Protein AF-A0A951K8T9-F1 (afdb_monomer_lite)

Foldseek 3Di:
DKDKDFCPDCCNPPCLQVFDKDKDKDKDWFWWWFDLDPVQTDTFIKMKIAIGRKYKDDDPVVLQVSVVVVQCLVFNPVCVVDDGDDPVRSVRMIMIDGDRPDMDMDGDDDHTDDDPVRPPVPDDTGIGTDDDDDDADDDDPPPPPPDDDDPSRRPPDDDDPVVDDD

Secondary structure (DSSP, 8-state):
-EEEE-TTSHHHHSGGGGT-EEEEEEEEEEEEEE-SSGGG-EEEEEEEEEEEE-EE--SHHHHHHHHHHHHHHHSTTHHHHSPPPPHHHHHT-EEEE---SEEEEEEE-SS----GGGTTS----EEEE----PPPPPPPTTSPTT-PPPHHHHT---S---TT--

Sequence (166 aa):
MRVRGAPCSSAARSPASRGAPVCVTVTLLDGLVLARSVMHHSMNYRSAVIFGRARPVTDPAERDHAFEVIVEHLVPGRWADARHPSRKEAAATAVVALDLGEASVKMRTGPPNDDEIDLDDGNWAGVLPIATAVGAPITDEHTPAGVAPPAYATTYRRGHDRRGAR

Radius of gyration: 21.85 Å; chains: 1; bounding box: 46×46×57 Å

pLDDT: mean 87.69, std 14.8, range [30.19, 98.44]

Structure (mmCIF, N/CA/C/O backbone):
data_AF-A0A951K8T9-F1
#
_entry.id   AF-A0A951K8T9-F1
#
loop_
_atom_site.group_PDB
_atom_site.id
_atom_site.type_symbol
_atom_site.label_atom_id
_atom_site.label_alt_id
_atom_site.label_comp_id
_atom_site.label_asym_id
_atom_site.label_entity_id
_atom_site.label_seq_id
_atom_site.pdbx_PDB_ins_code
_atom_site.Cartn_x
_atom_site.Cartn_y
_atom_site.Cartn_z
_atom_site.occupancy
_atom_site.B_iso_or_equiv
_atom_site.auth_seq_id
_atom_site.auth_comp_id
_atom_site.auth_asym_id
_atom_site.auth_atom_id
_atom_site.pdbx_PDB_model_num
ATOM 1 N N . MET A 1 1 ? -5.007 12.267 4.628 1.00 71.81 1 MET A N 1
ATOM 2 C CA . MET A 1 1 ? -4.530 10.906 4.985 1.00 71.81 1 MET A CA 1
ATOM 3 C C . MET A 1 1 ? -4.722 10.655 6.477 1.00 71.81 1 MET A C 1
ATOM 5 O O . MET A 1 1 ? -4.545 11.585 7.254 1.00 71.81 1 MET A O 1
ATOM 9 N N . ARG A 1 2 ? -5.086 9.430 6.885 1.00 72.31 2 ARG A N 1
ATOM 10 C CA . ARG A 1 2 ? -5.202 9.035 8.303 1.00 72.31 2 ARG A CA 1
ATOM 11 C C . ARG A 1 2 ? -4.318 7.821 8.586 1.00 72.31 2 ARG A C 1
ATOM 13 O O . ARG A 1 2 ? -4.295 6.892 7.785 1.00 72.31 2 ARG A O 1
ATOM 20 N N . VAL A 1 3 ? -3.605 7.836 9.710 1.00 68.62 3 VAL A N 1
ATOM 21 C CA . VAL A 1 3 ? -2.739 6.731 10.160 1.00 68.62 3 VAL A CA 1
ATOM 22 C C . VAL A 1 3 ? -3.065 6.399 11.612 1.00 68.62 3 VAL A C 1
ATOM 24 O O . VAL A 1 3 ? -3.283 7.297 12.427 1.00 68.62 3 VAL A O 1
ATOM 27 N N . ARG A 1 4 ? -3.094 5.103 11.932 1.00 64.50 4 ARG A N 1
ATOM 28 C CA . ARG A 1 4 ? -3.341 4.574 13.276 1.00 64.50 4 ARG A CA 1
ATOM 29 C C . ARG A 1 4 ? -2.094 3.877 13.807 1.00 64.50 4 ARG A C 1
ATOM 31 O O . ARG A 1 4 ? -1.440 3.141 13.076 1.00 64.50 4 ARG A O 1
ATOM 38 N N . GLY A 1 5 ? -1.810 4.069 15.091 1.00 59.06 5 GLY A N 1
ATOM 39 C CA . GLY A 1 5 ? -0.731 3.380 15.791 1.00 59.06 5 GLY A CA 1
ATOM 40 C C . GLY A 1 5 ? -0.992 3.278 17.291 1.00 59.06 5 GLY A C 1
ATOM 41 O O . GLY A 1 5 ? -1.870 3.947 17.839 1.00 59.06 5 GLY A O 1
ATOM 42 N N . ALA A 1 6 ? -0.209 2.443 17.975 1.00 56.69 6 ALA A N 1
ATOM 43 C CA . ALA A 1 6 ? -0.236 2.399 19.433 1.00 56.69 6 ALA A CA 1
ATOM 44 C C . ALA A 1 6 ? 0.190 3.773 20.006 1.00 56.69 6 ALA A C 1
ATOM 46 O O . ALA A 1 6 ? 1.143 4.358 19.483 1.00 56.69 6 ALA A O 1
ATOM 47 N N . PRO A 1 7 ? -0.422 4.279 21.093 1.00 55.19 7 PRO A N 1
ATOM 48 C CA . PRO A 1 7 ? -0.075 5.554 21.730 1.00 55.19 7 PRO A CA 1
ATOM 49 C C . PRO A 1 7 ? 1.381 5.599 22.187 1.00 55.19 7 PRO A C 1
ATOM 51 O O . PRO A 1 7 ? 2.015 6.648 22.191 1.00 55.19 7 PRO A O 1
ATOM 54 N N . CYS A 1 8 ? 1.926 4.431 22.528 1.00 42.66 8 CYS A N 1
ATOM 55 C CA . CYS A 1 8 ? 3.317 4.242 22.913 1.00 42.66 8 CYS A CA 1
ATOM 56 C C . CYS A 1 8 ? 4.256 3.933 21.734 1.00 42.66 8 CYS A C 1
ATOM 58 O O . CYS A 1 8 ? 5.419 3.603 21.960 1.00 42.66 8 CYS A O 1
ATOM 60 N N . SER A 1 9 ? 3.798 4.012 20.483 1.00 59.22 9 SER A N 1
ATOM 61 C CA . SER A 1 9 ? 4.701 3.890 19.336 1.00 59.22 9 SER A CA 1
ATOM 62 C C . SER A 1 9 ? 5.598 5.126 19.229 1.00 59.22 9 SER A C 1
ATOM 64 O O . SER A 1 9 ? 5.201 6.237 19.594 1.00 59.22 9 SER A O 1
ATOM 66 N N . SER A 1 10 ? 6.819 4.947 18.720 1.00 59.81 10 SER A N 1
ATOM 67 C CA . SER A 1 10 ? 7.732 6.061 18.432 1.00 59.81 10 SER A CA 1
ATOM 68 C C . SER A 1 10 ? 7.064 7.099 17.526 1.00 59.81 10 SER A C 1
ATOM 70 O O . SER A 1 10 ? 7.146 8.288 17.811 1.00 59.81 10 SER A O 1
ATOM 72 N N . ALA A 1 11 ? 6.306 6.652 16.521 1.00 60.06 11 ALA A N 1
ATOM 73 C CA . ALA A 1 11 ? 5.510 7.505 15.645 1.00 60.06 11 ALA A CA 1
ATOM 74 C C . ALA A 1 11 ? 4.433 8.305 16.406 1.00 60.06 11 ALA A C 1
ATOM 76 O O . ALA A 1 11 ? 4.348 9.519 16.233 1.00 60.06 11 ALA A O 1
ATOM 77 N N . ALA A 1 12 ? 3.662 7.676 17.303 1.00 58.69 12 ALA A N 1
ATOM 78 C CA . ALA A 1 12 ? 2.611 8.358 18.070 1.00 58.69 12 ALA A CA 1
ATOM 79 C C . ALA A 1 12 ? 3.143 9.304 19.159 1.00 58.69 12 ALA A C 1
ATOM 81 O O . ALA A 1 12 ? 2.467 10.270 19.507 1.00 58.69 12 ALA A O 1
ATOM 82 N N . ARG A 1 13 ? 4.351 9.070 19.689 1.00 61.47 13 ARG A N 1
ATOM 83 C CA . ARG A 1 13 ? 5.004 9.975 20.656 1.00 61.47 13 ARG A CA 1
ATOM 84 C C . ARG A 1 13 ? 5.914 11.018 20.016 1.00 61.47 13 ARG A C 1
ATOM 86 O O . ARG A 1 13 ? 6.362 11.930 20.721 1.00 61.47 13 ARG A O 1
ATOM 93 N N . SER A 1 14 ? 6.210 10.874 18.728 1.00 64.19 14 SER A N 1
ATOM 94 C CA . SER A 1 14 ? 7.097 11.784 18.013 1.00 64.19 14 SER A CA 1
ATOM 95 C C . SER A 1 14 ? 6.522 13.206 17.974 1.00 64.19 14 SER A C 1
ATOM 97 O O . SER A 1 14 ? 5.308 13.388 18.068 1.00 64.19 14 SER A O 1
ATOM 99 N N . PRO A 1 15 ? 7.362 14.240 17.803 1.00 61.88 15 PRO A N 1
ATOM 100 C CA . PRO A 1 15 ? 6.891 15.607 17.580 1.00 61.88 15 PRO A CA 1
ATOM 101 C C . PRO A 1 15 ? 5.877 15.720 16.430 1.00 61.88 15 P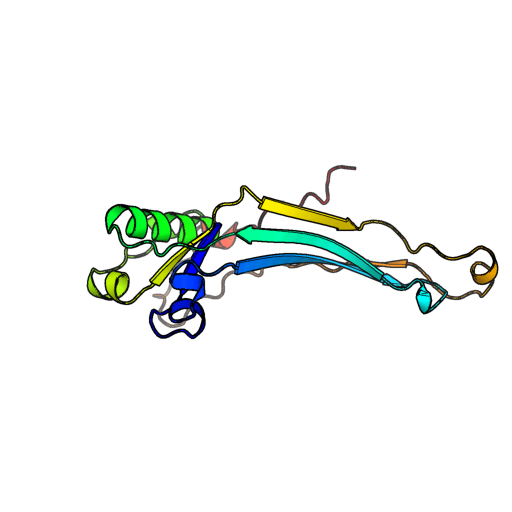RO A C 1
ATOM 103 O O . PRO A 1 15 ? 5.042 16.622 16.442 1.0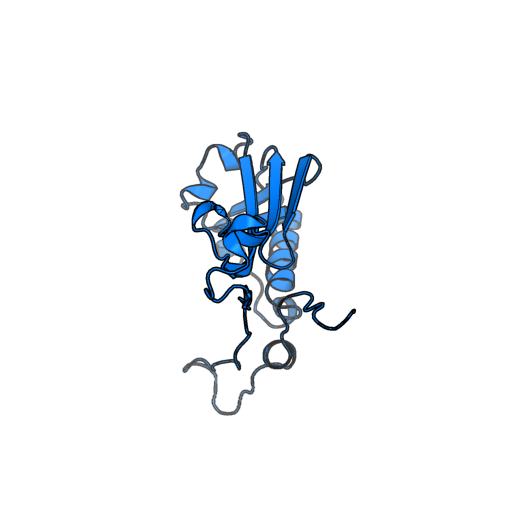0 61.88 15 PRO A O 1
ATOM 106 N N . ALA A 1 16 ? 5.900 14.781 15.474 1.00 63.16 16 ALA A N 1
ATOM 107 C CA . ALA A 1 16 ? 4.943 14.700 14.376 1.00 63.16 16 ALA A CA 1
ATOM 108 C C . ALA A 1 16 ? 3.486 14.627 14.856 1.00 63.16 16 ALA A C 1
ATOM 110 O O . ALA A 1 16 ? 2.627 15.284 14.282 1.00 63.16 16 ALA A O 1
ATOM 111 N N . SER A 1 17 ? 3.194 13.896 15.939 1.00 63.34 17 SER A N 1
ATOM 112 C CA . SER A 1 17 ? 1.836 13.826 16.504 1.00 63.34 17 SER A CA 1
ATOM 113 C C . SER A 1 17 ? 1.434 15.083 17.285 1.00 63.34 17 SER A C 1
ATOM 115 O O . SER A 1 17 ? 0.284 15.205 17.702 1.00 63.34 17 SER A O 1
ATOM 117 N N . ARG A 1 18 ? 2.368 16.025 17.473 1.00 72.06 18 ARG A N 1
ATOM 118 C CA . ARG A 1 18 ? 2.184 17.328 18.130 1.00 72.06 18 ARG A CA 1
ATOM 119 C C . ARG A 1 18 ? 2.318 18.500 17.147 1.00 72.06 18 ARG A C 1
ATOM 121 O O . ARG A 1 18 ? 2.660 19.604 17.556 1.00 72.06 18 ARG A O 1
ATOM 128 N N . GLY A 1 19 ? 2.060 18.271 15.857 1.00 75.31 19 GLY A N 1
ATOM 129 C CA . GLY A 1 19 ? 2.049 19.330 14.843 1.00 75.31 19 GLY A CA 1
ATOM 130 C C . GLY A 1 19 ? 3.418 19.694 14.266 1.00 75.31 19 GLY A C 1
ATOM 131 O O . GLY A 1 19 ? 3.530 20.712 13.578 1.00 75.31 19 GLY A O 1
ATOM 132 N N . ALA A 1 20 ? 4.464 18.895 14.507 1.00 80.94 20 ALA A N 1
ATOM 133 C CA . ALA A 1 20 ? 5.720 19.080 13.786 1.00 80.94 20 ALA A CA 1
ATOM 134 C C . ALA A 1 20 ? 5.533 18.798 12.281 1.00 80.94 20 ALA A C 1
ATOM 136 O O . ALA A 1 20 ? 4.679 17.983 11.913 1.00 80.94 20 ALA A O 1
ATOM 137 N N . PRO A 1 21 ? 6.320 19.454 11.406 1.00 88.06 21 PRO A N 1
ATOM 138 C CA . PRO A 1 21 ? 6.340 19.132 9.987 1.00 88.06 21 PRO A CA 1
ATOM 139 C C . PRO A 1 21 ? 6.654 17.650 9.761 1.00 88.06 21 PRO A C 1
ATOM 141 O O . PRO A 1 21 ? 7.568 17.096 10.373 1.00 88.06 21 PRO A O 1
ATOM 144 N N . VAL A 1 22 ? 5.889 17.021 8.877 1.00 90.50 22 VAL A N 1
ATOM 145 C CA . VAL A 1 22 ? 6.062 15.639 8.442 1.00 90.50 22 VAL A CA 1
ATOM 146 C C . VAL A 1 22 ? 6.177 15.576 6.931 1.00 90.50 22 VAL A C 1
ATOM 148 O O . VAL A 1 22 ? 5.613 16.395 6.208 1.00 90.50 22 VAL A O 1
ATOM 151 N N . CYS A 1 23 ? 6.884 14.550 6.476 1.00 91.25 23 CYS A N 1
ATOM 152 C CA . CYS A 1 23 ? 6.919 14.122 5.092 1.00 91.25 23 CYS A CA 1
ATOM 153 C C . CYS A 1 23 ? 6.429 12.674 5.056 1.00 91.25 23 CYS A C 1
ATOM 155 O O . CYS A 1 23 ? 6.977 11.815 5.752 1.00 91.25 23 CYS A O 1
ATOM 157 N N . VAL A 1 24 ? 5.370 12.415 4.294 1.00 92.31 24 VAL A N 1
ATOM 158 C CA . VAL A 1 24 ? 4.836 11.073 4.082 1.00 92.31 24 VAL A CA 1
ATOM 159 C C . VAL A 1 24 ? 5.061 10.682 2.635 1.00 92.31 24 VAL A C 1
ATOM 161 O O . VAL A 1 24 ? 4.488 11.277 1.727 1.00 92.31 24 VAL A O 1
ATOM 164 N N . THR A 1 25 ? 5.868 9.645 2.440 1.00 94.50 25 THR A N 1
ATOM 165 C CA . THR A 1 25 ? 6.172 9.102 1.117 1.00 94.50 25 THR A CA 1
ATOM 166 C C . THR A 1 25 ? 5.464 7.772 0.926 1.00 94.50 25 THR A C 1
ATOM 168 O O . THR A 1 25 ? 5.621 6.850 1.728 1.00 94.50 25 THR A O 1
ATOM 171 N N . VAL A 1 26 ? 4.710 7.659 -0.163 1.00 94.44 26 VAL A N 1
ATOM 172 C CA . VAL A 1 26 ? 4.088 6.413 -0.616 1.00 94.44 26 VAL A CA 1
ATOM 173 C C . VAL A 1 26 ? 4.682 6.062 -1.970 1.00 94.44 26 VAL A C 1
ATOM 175 O O . VAL A 1 26 ? 4.621 6.875 -2.886 1.00 94.44 26 VAL A O 1
ATOM 178 N N . THR A 1 27 ? 5.233 4.856 -2.112 1.00 94.50 27 THR A N 1
ATOM 179 C CA . THR A 1 27 ? 5.825 4.380 -3.370 1.00 94.50 27 THR A CA 1
ATOM 180 C C . THR A 1 27 ? 5.295 2.996 -3.720 1.00 94.50 27 THR A C 1
ATOM 182 O O . THR A 1 27 ? 5.299 2.091 -2.888 1.00 94.50 27 THR A O 1
ATOM 185 N N . LEU A 1 28 ? 4.859 2.835 -4.967 1.00 94.50 28 LEU A N 1
ATOM 186 C CA . LEU A 1 28 ? 4.508 1.563 -5.588 1.00 94.50 28 LEU A CA 1
ATOM 187 C C . LEU A 1 28 ? 5.563 1.241 -6.646 1.00 94.50 28 LEU A C 1
ATOM 189 O O . LEU A 1 28 ? 5.761 2.028 -7.571 1.00 94.50 28 LEU A O 1
ATOM 193 N N . LEU A 1 29 ? 6.243 0.106 -6.489 1.00 95.62 29 LEU A N 1
ATOM 194 C CA . LEU A 1 29 ? 7.217 -0.403 -7.450 1.00 95.62 29 LEU A CA 1
ATOM 195 C C . LEU A 1 29 ? 6.507 -1.310 -8.459 1.00 95.62 29 LEU A C 1
ATOM 197 O O . LEU A 1 29 ? 5.876 -2.290 -8.067 1.00 95.62 29 LEU A O 1
ATOM 201 N N . ASP A 1 30 ? 6.632 -0.980 -9.741 1.00 95.69 30 ASP A N 1
ATOM 202 C CA . ASP A 1 30 ? 5.930 -1.647 -10.843 1.00 95.69 30 ASP A CA 1
ATOM 203 C C . ASP A 1 30 ? 6.875 -2.475 -11.736 1.00 95.69 30 ASP A C 1
ATOM 205 O O . ASP A 1 30 ? 6.424 -3.332 -12.497 1.00 95.69 30 ASP A O 1
ATOM 209 N N . GLY A 1 31 ? 8.192 -2.263 -11.648 1.00 97.25 31 GLY A N 1
ATOM 210 C CA . GLY A 1 31 ? 9.180 -3.111 -12.315 1.00 97.25 31 GLY A CA 1
ATOM 211 C C . GLY A 1 31 ? 10.605 -2.578 -12.249 1.00 97.25 31 GLY A C 1
ATOM 212 O O . GLY A 1 31 ? 10.824 -1.399 -11.978 1.00 97.25 31 GLY A O 1
ATOM 213 N N . LEU A 1 32 ? 11.574 -3.445 -12.524 1.00 98.00 32 LEU A N 1
ATOM 214 C CA . LEU A 1 32 ? 12.977 -3.073 -12.709 1.00 98.00 32 LEU A CA 1
ATOM 215 C C . LEU A 1 32 ? 13.242 -2.866 -14.194 1.00 98.00 32 LEU A C 1
ATOM 217 O O . LEU A 1 32 ? 12.802 -3.666 -15.014 1.00 98.00 32 LEU A O 1
ATOM 221 N N . VAL A 1 33 ? 13.945 -1.796 -14.541 1.00 98.25 33 VAL A N 1
ATOM 222 C CA . VAL A 1 33 ? 14.332 -1.497 -15.919 1.00 98.25 33 VAL A CA 1
ATOM 223 C C . VAL A 1 33 ? 15.803 -1.824 -16.085 1.00 98.25 33 VAL A C 1
ATOM 225 O O . VAL A 1 33 ? 16.671 -1.204 -15.472 1.00 98.25 33 VAL A O 1
ATOM 228 N N . LEU A 1 34 ? 16.054 -2.845 -16.893 1.00 97.94 34 LEU A N 1
ATOM 229 C CA . LEU A 1 34 ? 17.357 -3.433 -17.126 1.00 97.94 34 LEU A CA 1
ATOM 230 C C . LEU A 1 34 ? 17.854 -2.952 -18.493 1.00 97.94 34 LEU A C 1
ATOM 232 O O . LEU A 1 34 ? 17.392 -3.443 -19.514 1.00 97.94 34 LEU A O 1
ATOM 236 N N . ALA A 1 35 ? 18.699 -1.924 -18.492 1.00 96.62 35 ALA A N 1
ATOM 237 C CA . ALA A 1 35 ? 19.343 -1.348 -19.665 1.00 96.62 35 ALA A CA 1
ATOM 238 C C . ALA A 1 35 ? 20.602 -2.134 -20.060 1.00 96.62 35 ALA A C 1
ATOM 240 O O . ALA A 1 35 ? 21.021 -3.030 -19.325 1.00 96.62 35 ALA A O 1
ATOM 241 N N . ARG A 1 36 ? 21.199 -1.793 -21.203 1.00 96.12 36 ARG A N 1
ATOM 242 C CA . ARG A 1 36 ? 22.465 -2.374 -21.676 1.00 96.12 36 ARG A CA 1
ATOM 243 C C . ARG A 1 36 ? 23.661 -1.769 -20.954 1.00 96.12 36 ARG A C 1
ATOM 245 O O . ARG A 1 36 ? 24.576 -2.496 -20.579 1.00 96.12 36 ARG A O 1
ATOM 252 N N . SER A 1 37 ? 23.608 -0.467 -20.679 1.00 94.44 37 SER A N 1
ATOM 253 C CA . SER A 1 37 ? 24.580 0.217 -19.828 1.00 94.44 37 SER A CA 1
ATOM 254 C C . SER A 1 37 ? 24.127 0.250 -18.372 1.00 94.44 37 SER A C 1
ATOM 256 O O . SER A 1 37 ? 22.977 0.562 -18.045 1.00 94.44 37 SER A O 1
ATOM 258 N N . VAL A 1 38 ? 25.074 0.001 -17.466 1.00 92.62 38 VAL A N 1
ATOM 259 C CA . VAL A 1 38 ? 24.833 -0.032 -16.016 1.00 92.62 38 VAL A 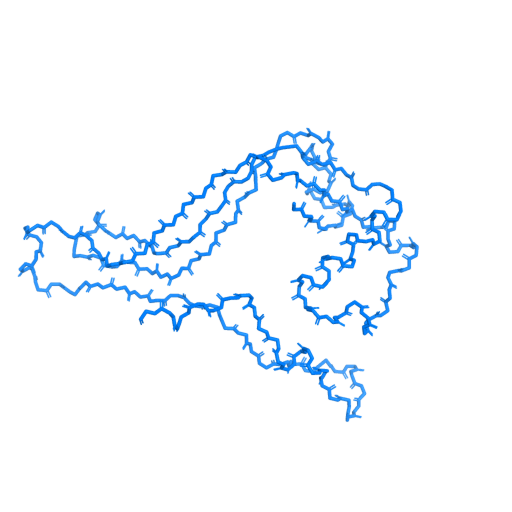CA 1
ATOM 260 C C . VAL A 1 38 ? 24.297 1.305 -15.490 1.00 92.62 38 VAL A C 1
ATOM 262 O O . VAL A 1 38 ? 23.559 1.339 -14.505 1.00 92.62 38 VAL A O 1
ATOM 265 N N . MET A 1 39 ? 24.636 2.406 -16.168 1.00 92.69 39 MET A N 1
ATOM 266 C CA . MET A 1 39 ? 24.210 3.763 -15.811 1.00 92.69 39 MET A CA 1
ATOM 267 C C . MET A 1 39 ? 22.758 4.067 -16.198 1.00 92.69 39 MET A C 1
ATOM 269 O O . MET A 1 39 ? 22.172 5.004 -15.656 1.00 92.69 39 MET A O 1
ATOM 273 N N . HIS A 1 40 ? 22.163 3.257 -17.080 1.00 93.44 40 HIS A N 1
ATOM 274 C CA . HIS A 1 40 ? 20.790 3.424 -17.570 1.00 93.44 40 HIS A CA 1
ATOM 275 C C . HIS A 1 40 ? 19.786 2.484 -16.885 1.00 93.44 40 HIS A C 1
ATOM 277 O O . HIS A 1 40 ? 18.580 2.540 -17.159 1.00 93.44 40 HIS A O 1
ATOM 283 N N . HIS A 1 41 ? 20.243 1.644 -15.946 1.00 96.12 41 HIS A N 1
ATOM 284 C CA . HIS A 1 41 ? 19.349 0.872 -15.085 1.00 96.12 41 HIS A CA 1
ATOM 285 C C . HIS A 1 41 ? 18.429 1.784 -14.272 1.00 96.12 41 HIS A C 1
ATOM 287 O O . HIS A 1 41 ? 18.819 2.830 -13.752 1.00 96.12 41 HIS A O 1
ATOM 293 N N . SER A 1 42 ? 17.169 1.377 -14.135 1.00 96.94 42 SER A N 1
ATOM 294 C CA . SER A 1 42 ? 16.175 2.165 -13.413 1.00 96.94 42 SER A CA 1
ATOM 295 C C . SER A 1 42 ? 15.026 1.297 -12.900 1.00 96.94 42 SER A C 1
ATOM 297 O O . SER A 1 42 ? 15.123 0.076 -12.804 1.00 96.94 42 SER A O 1
ATOM 299 N N . MET A 1 43 ? 13.910 1.932 -12.559 1.00 97.62 43 MET A N 1
ATOM 300 C CA . MET A 1 43 ? 12.688 1.273 -12.121 1.00 97.62 43 MET A CA 1
ATOM 301 C C . MET A 1 43 ? 11.455 1.966 -12.694 1.00 97.62 43 MET A C 1
ATOM 303 O O . MET A 1 43 ? 11.440 3.177 -12.918 1.00 97.62 43 MET A O 1
ATOM 307 N N . ASN A 1 44 ? 10.407 1.191 -12.936 1.00 97.75 44 ASN A N 1
ATOM 308 C CA . ASN A 1 44 ? 9.064 1.703 -13.158 1.00 97.75 44 ASN A CA 1
ATOM 309 C C . ASN A 1 44 ? 8.357 1.773 -11.805 1.00 97.75 44 ASN A C 1
ATOM 311 O O . ASN A 1 44 ? 8.371 0.802 -11.048 1.00 97.75 44 ASN A O 1
ATOM 315 N N . TYR A 1 45 ? 7.798 2.932 -11.470 1.00 97.00 45 TYR A N 1
ATOM 316 C CA . TYR A 1 45 ? 7.222 3.190 -10.153 1.00 97.00 45 TYR A CA 1
ATOM 317 C C . TYR A 1 45 ? 6.248 4.367 -10.176 1.00 97.00 45 TYR A C 1
ATOM 319 O O . TYR A 1 45 ? 6.281 5.214 -11.073 1.00 97.00 45 TYR A O 1
ATOM 327 N N . ARG A 1 46 ? 5.424 4.453 -9.132 1.00 96.19 46 ARG A N 1
ATOM 328 C CA . ARG A 1 46 ? 4.541 5.584 -8.829 1.00 96.19 46 ARG A CA 1
ATOM 329 C C . ARG A 1 46 ? 4.795 6.015 -7.395 1.00 96.19 46 ARG A C 1
ATOM 331 O O . ARG A 1 46 ? 4.728 5.188 -6.491 1.00 96.19 46 ARG A O 1
ATOM 338 N N . SER A 1 47 ? 5.104 7.286 -7.179 1.00 96.00 47 SER A N 1
ATOM 339 C CA . SER A 1 47 ? 5.401 7.822 -5.854 1.00 96.00 47 SER A CA 1
ATOM 340 C C . SER A 1 47 ? 4.659 9.126 -5.603 1.00 96.00 47 SER A C 1
ATOM 342 O O . SER A 1 47 ? 4.521 9.948 -6.509 1.00 96.00 47 SER A O 1
ATOM 344 N N . ALA A 1 48 ? 4.191 9.300 -4.372 1.00 96.06 48 ALA A N 1
ATOM 345 C CA . ALA A 1 48 ? 3.637 10.538 -3.855 1.00 96.06 48 ALA A CA 1
ATOM 346 C C . ALA A 1 48 ? 4.383 10.915 -2.574 1.00 96.06 48 ALA A C 1
ATOM 348 O O . ALA A 1 48 ? 4.518 10.093 -1.667 1.00 96.06 48 ALA A O 1
ATOM 349 N N . VAL A 1 49 ? 4.847 12.155 -2.510 1.00 96.12 49 VAL A N 1
ATOM 350 C CA . VAL A 1 49 ? 5.480 12.760 -1.340 1.00 96.12 49 VAL A CA 1
ATOM 351 C C . VAL A 1 49 ? 4.557 13.864 -0.852 1.00 96.12 49 VAL A C 1
ATOM 353 O O . VAL A 1 49 ? 4.278 14.801 -1.594 1.00 96.12 49 VAL A O 1
ATOM 356 N N . ILE A 1 50 ? 4.052 13.728 0.369 1.00 94.38 50 ILE A N 1
ATOM 357 C CA . ILE A 1 50 ? 3.081 14.638 0.979 1.00 94.38 50 ILE A CA 1
ATOM 358 C C . ILE A 1 50 ? 3.767 15.357 2.132 1.00 94.38 50 ILE A C 1
ATOM 360 O O . ILE A 1 50 ? 4.295 14.708 3.040 1.00 94.38 50 ILE A O 1
ATOM 364 N N . PHE A 1 51 ? 3.722 16.683 2.117 1.00 92.69 51 PHE A N 1
ATOM 365 C CA . PHE A 1 51 ? 4.233 17.521 3.190 1.00 92.69 51 PHE A CA 1
ATOM 366 C C . PHE A 1 51 ? 3.076 18.106 3.989 1.00 92.69 51 PHE A C 1
ATOM 368 O O . PHE A 1 51 ? 1.986 18.348 3.477 1.00 92.69 51 PHE A O 1
ATOM 375 N N . GLY A 1 52 ? 3.300 18.318 5.279 1.00 91.00 52 GLY A N 1
ATOM 376 C CA . GLY A 1 52 ? 2.336 19.034 6.098 1.00 91.00 52 GLY A CA 1
ATOM 377 C C . GLY A 1 52 ? 2.605 18.869 7.577 1.00 91.00 52 GLY A C 1
ATOM 378 O O . GLY A 1 52 ? 3.674 18.433 7.996 1.00 91.00 52 GLY A O 1
ATOM 379 N N . ARG A 1 53 ? 1.617 19.219 8.393 1.00 89.81 53 ARG A N 1
ATOM 380 C CA . ARG A 1 53 ? 1.661 19.037 9.844 1.00 89.81 53 ARG A CA 1
ATOM 381 C C . ARG A 1 53 ? 0.578 18.055 10.239 1.00 89.81 53 ARG A C 1
ATOM 383 O O . ARG A 1 53 ? -0.604 18.325 10.041 1.00 89.81 53 ARG A O 1
ATOM 390 N N . ALA A 1 54 ? 0.982 16.913 10.784 1.00 89.12 54 ALA A N 1
ATOM 391 C CA . ALA A 1 54 ? 0.020 15.949 11.285 1.00 89.12 54 ALA A CA 1
ATOM 392 C C . ALA A 1 54 ? -0.621 16.484 12.572 1.00 89.12 54 ALA A C 1
ATOM 394 O O . ALA A 1 54 ? 0.059 17.016 13.452 1.00 89.12 54 ALA A O 1
ATOM 395 N N . ARG A 1 55 ? -1.939 16.333 12.686 1.00 89.31 55 ARG A N 1
ATOM 396 C CA . ARG A 1 55 ? -2.686 16.649 13.905 1.00 89.31 55 ARG A CA 1
ATOM 397 C C . ARG A 1 55 ? -3.186 15.368 14.568 1.00 89.31 55 ARG A C 1
ATOM 399 O O . ARG A 1 55 ? -3.585 14.440 13.857 1.00 89.31 55 ARG A O 1
ATOM 406 N N . PRO A 1 56 ? -3.203 15.296 15.905 1.00 90.56 56 PRO A N 1
ATOM 407 C CA . PRO A 1 56 ? -3.862 14.202 16.597 1.00 90.56 56 PRO A CA 1
ATOM 408 C C . PRO A 1 56 ? -5.383 14.317 16.421 1.00 90.56 56 PRO A C 1
ATOM 410 O O . PRO A 1 56 ? -5.939 15.415 16.406 1.00 90.56 56 PRO A O 1
ATOM 413 N N . VAL A 1 57 ? -6.056 13.176 16.290 1.00 91.12 57 VAL A N 1
ATOM 414 C CA . VAL A 1 57 ? -7.521 13.080 16.313 1.00 91.12 57 VAL A CA 1
ATOM 415 C C . VAL A 1 57 ? -7.939 12.747 17.742 1.00 91.12 57 VAL A C 1
ATOM 417 O O . VAL A 1 57 ? -7.759 11.618 18.203 1.00 91.12 57 VAL A O 1
ATOM 420 N N . THR A 1 58 ? -8.428 13.754 18.465 1.00 90.31 58 THR A N 1
ATOM 421 C CA . THR A 1 58 ? -8.789 13.651 19.889 1.00 90.31 58 THR A CA 1
ATOM 422 C C . THR A 1 58 ? -10.292 13.620 20.130 1.00 90.31 58 THR A C 1
ATOM 424 O O . THR A 1 58 ? -10.719 13.059 21.139 1.00 90.31 58 THR A O 1
ATOM 427 N N . ASP A 1 59 ? -11.084 14.189 19.219 1.00 93.38 59 ASP A N 1
ATOM 428 C CA . ASP A 1 59 ? -12.539 14.123 19.290 1.00 93.38 59 ASP A CA 1
ATOM 429 C C . ASP A 1 59 ? -13.011 12.659 19.175 1.00 93.38 59 ASP A C 1
ATOM 431 O O . ASP A 1 59 ? -12.592 11.956 18.247 1.00 93.38 59 ASP A O 1
ATOM 435 N N . PRO A 1 60 ? -13.848 12.160 20.106 1.00 92.44 60 PRO A N 1
ATOM 436 C CA . PRO A 1 60 ? -14.297 10.773 20.081 1.00 92.44 60 PRO A CA 1
ATOM 437 C C . PRO A 1 60 ? -15.041 10.385 18.800 1.00 92.44 60 PRO A C 1
ATOM 439 O O . PRO A 1 60 ? -14.783 9.304 18.276 1.00 92.44 60 PRO A O 1
ATOM 442 N N . ALA A 1 61 ? -15.913 11.254 18.278 1.00 93.81 61 ALA A N 1
ATOM 443 C CA . ALA A 1 61 ? -16.698 10.953 17.083 1.00 93.81 61 ALA A CA 1
ATOM 444 C C . ALA A 1 61 ? -15.817 10.953 15.825 1.00 93.81 61 ALA A C 1
ATOM 446 O O . ALA A 1 61 ? -15.911 10.044 14.998 1.00 93.81 61 ALA A O 1
ATOM 447 N N . GLU A 1 62 ? -14.895 11.915 15.706 1.00 94.88 62 GLU A N 1
ATOM 448 C CA . GLU A 1 62 ? -13.904 11.930 14.627 1.00 94.88 62 GLU A CA 1
ATOM 449 C C . GLU A 1 62 ? -13.003 10.688 14.682 1.00 94.88 62 GLU A C 1
ATOM 451 O O . GLU A 1 62 ? -12.676 10.111 13.642 1.00 94.88 62 GLU A O 1
ATOM 456 N N . ARG A 1 63 ? -12.607 10.252 15.883 1.00 93.50 63 ARG A N 1
ATOM 457 C CA . ARG A 1 63 ? -11.765 9.066 16.067 1.00 93.50 63 ARG A CA 1
ATOM 458 C C . ARG A 1 63 ? -12.486 7.784 15.664 1.00 93.50 63 ARG A C 1
ATOM 460 O O . ARG A 1 63 ? -11.885 6.964 14.972 1.00 93.50 63 ARG A O 1
ATOM 467 N N . ASP A 1 64 ? -13.742 7.618 16.060 1.00 93.75 64 ASP A N 1
ATOM 468 C CA . ASP A 1 64 ? -14.528 6.435 15.701 1.00 93.75 64 ASP A CA 1
ATOM 469 C C . ASP A 1 64 ? -14.745 6.368 14.184 1.00 93.75 64 ASP A C 1
ATOM 471 O O . ASP A 1 64 ? -14.469 5.341 13.562 1.00 93.75 64 ASP A O 1
ATOM 475 N N . HIS A 1 65 ? -15.082 7.498 13.558 1.00 95.44 65 HIS A N 1
ATOM 476 C CA . HIS A 1 65 ? -15.153 7.597 12.100 1.00 95.44 65 HIS A CA 1
ATOM 477 C C . HIS A 1 65 ? -13.790 7.349 11.424 1.00 95.44 65 HIS A C 1
ATOM 479 O O . HIS A 1 65 ? -13.697 6.744 10.355 1.00 95.44 65 HIS A O 1
ATOM 485 N N . ALA A 1 66 ? -12.687 7.788 12.032 1.00 95.00 66 ALA A N 1
ATOM 486 C CA . ALA A 1 66 ? -11.357 7.488 11.520 1.00 95.00 66 ALA A CA 1
ATOM 487 C C . ALA A 1 66 ? -11.037 5.987 11.585 1.00 95.00 66 ALA A C 1
ATOM 489 O O . ALA A 1 66 ? -10.393 5.480 10.666 1.00 95.00 66 ALA A O 1
ATOM 490 N N . PHE A 1 67 ? -11.470 5.272 12.627 1.00 95.75 67 PHE A N 1
ATOM 491 C CA . PHE A 1 67 ? -11.314 3.819 12.694 1.00 95.75 67 PHE A CA 1
ATOM 492 C C . PHE A 1 67 ? -12.090 3.117 11.589 1.00 95.75 67 PHE A C 1
ATOM 494 O O . PHE A 1 67 ? -11.492 2.292 10.898 1.00 95.75 67 PHE A O 1
ATOM 501 N N . GLU A 1 68 ? -13.349 3.497 11.384 1.00 95.88 68 GLU A N 1
ATOM 502 C CA . GLU A 1 68 ? -14.180 3.005 10.286 1.00 95.88 68 GLU A CA 1
ATOM 503 C C . GLU A 1 68 ? -13.479 3.201 8.940 1.00 95.88 68 GLU A C 1
ATOM 505 O O . GLU A 1 68 ? -13.185 2.227 8.253 1.00 95.88 68 GLU A O 1
ATOM 510 N N . VAL A 1 69 ? -13.091 4.437 8.607 1.00 95.88 69 VAL A N 1
ATOM 511 C CA . VAL A 1 69 ? -12.431 4.745 7.328 1.00 95.88 69 VAL A CA 1
ATOM 512 C C . VAL A 1 69 ? -11.138 3.956 7.144 1.00 95.88 69 VAL A C 1
ATOM 514 O O . VAL A 1 69 ? -10.854 3.500 6.041 1.00 95.88 69 VAL A O 1
ATOM 517 N N . ILE A 1 70 ? -10.333 3.780 8.196 1.00 94.38 70 ILE A N 1
ATOM 518 C CA . ILE A 1 70 ? -9.092 3.002 8.093 1.00 94.38 70 ILE A CA 1
ATOM 519 C C . ILE A 1 70 ? -9.399 1.516 7.866 1.00 94.38 70 ILE A C 1
ATOM 521 O O . ILE A 1 70 ? -8.711 0.884 7.070 1.00 94.38 70 ILE A O 1
ATOM 525 N N . VAL A 1 71 ? -10.385 0.941 8.560 1.00 94.56 71 VAL A N 1
ATOM 526 C CA . VAL A 1 71 ? -10.760 -0.473 8.391 1.00 94.56 71 VAL A CA 1
ATOM 527 C C . VAL A 1 71 ? -11.352 -0.712 7.004 1.00 94.56 71 VAL A C 1
ATOM 529 O O . VAL A 1 71 ? -10.884 -1.606 6.304 1.00 94.56 71 VAL A O 1
ATOM 532 N N . GLU A 1 72 ? -12.284 0.132 6.571 1.00 94.06 72 GLU A N 1
ATOM 533 C CA . GLU A 1 72 ? -12.914 0.053 5.250 1.00 94.06 72 GLU A CA 1
ATOM 534 C C . GLU A 1 72 ? -11.919 0.300 4.109 1.00 94.06 72 GLU A C 1
ATOM 536 O O . GLU A 1 72 ? -12.018 -0.312 3.048 1.00 94.06 72 GLU A O 1
ATOM 541 N N . HIS A 1 73 ? -10.901 1.139 4.325 1.00 92.38 73 HIS A N 1
ATOM 542 C CA . HIS A 1 73 ? -9.820 1.312 3.355 1.00 92.38 73 HIS A CA 1
ATOM 543 C C . HIS A 1 73 ? -8.918 0.073 3.240 1.00 92.38 73 HIS A C 1
ATOM 545 O O . HIS A 1 73 ? -8.376 -0.189 2.167 1.00 92.38 73 HIS A O 1
ATOM 551 N N . LEU A 1 74 ? -8.729 -0.676 4.333 1.00 91.38 74 LEU A N 1
ATOM 552 C CA . LEU A 1 74 ? -7.933 -1.905 4.328 1.00 91.38 74 LEU A CA 1
ATOM 553 C C . LEU A 1 74 ? -8.689 -3.057 3.670 1.00 91.38 74 LEU A C 1
ATOM 555 O O . LEU A 1 74 ? -8.138 -3.726 2.800 1.00 91.38 74 LEU A O 1
ATOM 559 N N . VAL A 1 75 ? -9.924 -3.302 4.106 1.00 93.50 75 VAL A N 1
ATOM 560 C CA . VAL A 1 75 ? -10.794 -4.360 3.589 1.00 93.50 75 VAL A CA 1
ATOM 561 C C . VAL A 1 75 ? -12.238 -3.846 3.632 1.00 93.50 75 VAL A C 1
ATOM 563 O O . VAL A 1 75 ? -12.828 -3.817 4.714 1.00 93.50 75 VAL A O 1
ATOM 566 N N . PRO A 1 76 ? -12.814 -3.449 2.482 1.00 93.44 76 PRO A N 1
ATOM 567 C CA . PRO A 1 76 ? -14.193 -2.975 2.423 1.00 93.44 76 PRO A CA 1
ATOM 568 C C . PRO A 1 76 ? -15.184 -4.010 2.968 1.00 93.44 76 PRO A C 1
ATOM 570 O O . PRO A 1 76 ? -15.081 -5.193 2.648 1.00 93.44 76 PRO A O 1
ATOM 573 N N . GLY A 1 77 ? -16.140 -3.568 3.781 1.00 94.44 77 GLY A N 1
ATOM 574 C CA . GLY A 1 77 ? -17.144 -4.395 4.453 1.00 94.44 77 GLY A CA 1
ATOM 575 C C . GLY A 1 77 ? -16.703 -4.967 5.803 1.00 94.44 77 GLY A C 1
ATOM 576 O O . GLY A 1 77 ? -17.541 -5.480 6.548 1.00 94.44 77 GLY A O 1
ATOM 577 N N . ARG A 1 78 ? -15.414 -4.877 6.164 1.00 95.19 78 ARG A N 1
ATOM 578 C CA . ARG A 1 78 ? -14.908 -5.468 7.411 1.00 95.19 78 ARG A CA 1
ATOM 579 C C . ARG A 1 78 ? -15.380 -4.726 8.658 1.00 95.19 78 ARG A C 1
ATOM 581 O O . ARG A 1 78 ? -15.463 -5.352 9.713 1.00 95.19 78 ARG A O 1
ATOM 588 N N . TRP A 1 79 ? -15.667 -3.427 8.570 1.00 96.00 79 TRP A N 1
ATOM 589 C CA . TRP A 1 79 ? -16.123 -2.653 9.725 1.00 96.00 79 TRP A CA 1
ATOM 590 C C . TRP A 1 79 ? -17.470 -3.155 10.244 1.00 96.00 79 TRP A C 1
ATOM 592 O O . TRP A 1 79 ? -17.615 -3.350 11.445 1.00 96.00 79 TRP A O 1
ATOM 602 N N . ALA A 1 80 ? -18.408 -3.441 9.337 1.00 95.81 80 ALA A N 1
ATOM 603 C CA . ALA A 1 80 ? -19.739 -3.933 9.685 1.00 95.81 80 ALA A CA 1
ATOM 604 C C . ALA A 1 80 ? -19.741 -5.380 10.219 1.00 95.81 80 ALA A C 1
ATOM 606 O O . ALA A 1 80 ? -20.633 -5.748 10.978 1.00 95.81 80 ALA A O 1
ATOM 607 N N . ASP A 1 81 ? -18.765 -6.197 9.812 1.00 94.81 81 ASP A N 1
ATOM 608 C CA . ASP A 1 81 ? -18.665 -7.613 10.194 1.00 94.81 81 ASP A CA 1
ATOM 609 C C . ASP A 1 81 ? -17.933 -7.828 11.533 1.00 94.81 81 ASP A C 1
ATOM 611 O O . ASP A 1 81 ? -18.249 -8.736 12.302 1.00 94.81 81 ASP A O 1
ATOM 615 N N . ALA A 1 82 ? -16.938 -6.992 11.843 1.00 94.69 82 ALA A N 1
ATOM 616 C CA . ALA A 1 82 ? -16.142 -7.126 13.058 1.00 94.69 82 ALA A CA 1
ATOM 617 C C . ALA A 1 82 ? -16.747 -6.364 14.249 1.00 94.69 82 ALA A C 1
ATOM 619 O O . ALA A 1 82 ? -17.356 -5.307 14.109 1.00 94.69 82 ALA A O 1
ATOM 620 N N . ARG A 1 83 ? -16.493 -6.844 15.475 1.00 95.75 83 ARG A N 1
ATOM 621 C CA . ARG A 1 83 ? -16.852 -6.101 16.693 1.00 95.75 83 ARG A CA 1
ATOM 622 C C . ARG A 1 83 ? -16.156 -4.734 16.706 1.00 95.75 83 ARG A C 1
ATOM 624 O O . ARG A 1 83 ? -14.927 -4.658 16.658 1.00 95.75 83 ARG A O 1
ATOM 631 N N . HIS A 1 84 ? -16.936 -3.671 16.890 1.00 94.81 84 HIS A N 1
ATOM 632 C CA . HIS A 1 84 ? -16.412 -2.313 17.020 1.00 94.81 84 HIS A CA 1
ATOM 633 C C . HIS A 1 84 ? -15.503 -2.145 18.256 1.00 94.81 84 HIS A C 1
ATOM 635 O O . HIS A 1 84 ? -15.697 -2.840 19.264 1.00 94.81 84 HIS A O 1
ATOM 641 N N . PRO A 1 85 ? -14.538 -1.203 18.225 1.00 93.88 85 PRO A N 1
ATOM 642 C CA . PRO A 1 85 ? -13.650 -0.934 19.352 1.00 93.88 85 PRO A CA 1
ATOM 643 C C . PRO A 1 85 ? -14.415 -0.598 20.638 1.00 93.88 85 PRO A C 1
ATOM 645 O O . PRO A 1 85 ? -15.354 0.192 20.653 1.00 93.88 85 PRO A O 1
ATOM 648 N N . SER A 1 86 ? -13.974 -1.171 21.754 1.00 94.38 86 SER A N 1
ATOM 649 C CA . SER A 1 86 ? -14.421 -0.767 23.085 1.00 94.38 86 SER A CA 1
ATOM 650 C C . SER A 1 86 ? -13.830 0.595 23.454 1.00 94.38 86 SER A C 1
ATOM 652 O O . SER A 1 86 ? -12.801 1.015 22.919 1.00 94.38 86 SER A O 1
ATOM 654 N N . ARG A 1 87 ? -14.411 1.265 24.458 1.00 91.56 87 ARG A N 1
ATOM 655 C CA . ARG A 1 87 ? -13.874 2.540 24.976 1.00 91.56 87 ARG A CA 1
ATOM 656 C C . ARG A 1 87 ? -12.406 2.431 25.397 1.00 91.56 87 ARG A C 1
ATOM 658 O O . ARG A 1 87 ? -11.631 3.354 25.158 1.00 91.56 87 ARG A O 1
ATOM 665 N N . LYS A 1 88 ? -12.023 1.299 25.998 1.00 92.19 88 LYS A N 1
ATOM 666 C CA . LYS A 1 88 ? -10.644 1.032 26.425 1.00 92.19 88 LYS A CA 1
ATOM 667 C C . LYS A 1 88 ? -9.700 0.926 25.224 1.00 92.19 88 LYS A C 1
ATOM 669 O O . LYS A 1 88 ? -8.644 1.549 25.237 1.00 92.19 88 LYS A O 1
ATOM 674 N N . GLU A 1 89 ? -10.085 0.186 24.186 1.00 92.44 89 GLU A N 1
ATOM 675 C CA . GLU A 1 89 ? -9.286 0.033 22.959 1.00 92.44 89 GLU A CA 1
ATOM 676 C C . GLU A 1 89 ? -9.150 1.355 22.196 1.00 92.44 89 GLU A C 1
ATOM 678 O O . GLU A 1 89 ? -8.053 1.706 21.759 1.00 92.44 89 GLU A O 1
ATOM 683 N N . ALA A 1 90 ? -10.240 2.119 22.095 1.00 91.00 90 ALA A N 1
ATOM 684 C CA . ALA A 1 90 ? -10.250 3.428 21.451 1.00 91.00 90 ALA A CA 1
ATOM 685 C C . ALA A 1 90 ? -9.340 4.434 22.176 1.00 91.00 90 ALA A C 1
ATOM 687 O O . ALA A 1 90 ? -8.575 5.151 21.534 1.00 91.00 90 ALA A O 1
ATOM 688 N N . ALA A 1 91 ? -9.375 4.467 23.514 1.00 87.06 91 ALA A N 1
ATOM 689 C CA . ALA A 1 91 ? -8.488 5.312 24.317 1.00 87.06 91 ALA A CA 1
ATOM 690 C C . ALA A 1 91 ? -7.015 4.880 24.222 1.00 87.06 91 ALA A C 1
ATOM 692 O O . ALA A 1 91 ? -6.115 5.716 24.261 1.00 87.06 91 ALA A O 1
ATOM 693 N N . ALA A 1 92 ? -6.769 3.580 24.056 1.00 87.50 92 ALA A N 1
ATOM 694 C CA . ALA A 1 92 ? -5.441 3.007 23.897 1.00 87.50 92 ALA A CA 1
ATOM 695 C C . ALA A 1 92 ? -4.933 3.031 22.446 1.00 87.50 92 ALA A C 1
ATOM 697 O O . ALA A 1 92 ? -3.973 2.328 22.148 1.00 87.50 92 ALA A O 1
ATOM 698 N N . THR A 1 93 ? -5.537 3.815 21.547 1.00 88.81 93 THR A N 1
ATOM 699 C CA . THR A 1 93 ? -5.146 3.889 20.133 1.00 88.81 93 THR A CA 1
ATOM 700 C C . THR A 1 93 ? -5.035 5.341 19.677 1.00 88.81 93 THR A C 1
ATOM 702 O O . THR A 1 93 ? -6.006 6.092 19.729 1.00 88.81 93 THR A O 1
ATOM 705 N N . ALA A 1 94 ? -3.856 5.739 19.193 1.00 89.75 94 ALA A N 1
ATOM 706 C CA . ALA A 1 94 ? -3.639 7.076 18.651 1.00 89.75 94 ALA A CA 1
ATOM 707 C C . ALA A 1 94 ? -3.943 7.104 17.147 1.00 89.75 94 ALA A C 1
ATOM 709 O O . ALA A 1 94 ? -3.532 6.215 16.393 1.00 89.75 94 ALA A O 1
ATOM 710 N N . VAL A 1 95 ? -4.632 8.157 16.711 1.00 90.62 95 VAL A N 1
ATOM 711 C CA . VAL A 1 95 ? -4.918 8.436 15.302 1.00 90.62 95 VAL A CA 1
ATOM 712 C C . VAL A 1 95 ? -4.384 9.819 14.967 1.00 90.62 95 VAL A C 1
ATOM 714 O O . VAL A 1 95 ? -4.597 10.773 15.716 1.00 90.62 95 VAL A O 1
ATOM 717 N N . VAL A 1 96 ? -3.693 9.921 13.836 1.00 90.69 96 VAL A N 1
ATOM 718 C CA . VAL A 1 96 ? -3.222 11.194 13.289 1.00 90.69 96 VAL A CA 1
ATOM 719 C C . VAL A 1 96 ? -3.828 11.436 11.914 1.00 90.69 96 VAL A C 1
ATOM 721 O O . VAL A 1 96 ? -3.985 10.508 11.114 1.00 90.69 96 VAL A O 1
ATOM 724 N N . ALA A 1 97 ? -4.159 12.694 11.644 1.00 91.19 97 ALA A N 1
ATOM 725 C CA . ALA A 1 97 ? -4.645 13.165 10.359 1.00 91.19 97 ALA A CA 1
ATOM 726 C C . ALA A 1 97 ? -3.625 14.124 9.739 1.00 91.19 97 ALA A C 1
ATOM 728 O O . ALA A 1 97 ? -3.082 14.992 10.420 1.00 91.19 97 ALA A O 1
ATOM 729 N N . LEU A 1 98 ? -3.382 13.960 8.443 1.00 91.25 98 LEU A N 1
ATOM 730 C CA . LEU A 1 98 ? -2.523 14.819 7.636 1.00 91.25 98 LEU A CA 1
ATOM 731 C C . LEU A 1 98 ? -3.328 15.350 6.450 1.00 91.25 98 LEU A C 1
ATOM 733 O O . LEU A 1 98 ? -3.963 14.562 5.736 1.00 91.25 98 LEU A O 1
ATOM 737 N N . ASP A 1 99 ? -3.305 16.666 6.269 1.00 88.88 99 ASP A N 1
ATOM 738 C CA . ASP A 1 99 ? -3.886 17.327 5.104 1.00 88.88 99 ASP A CA 1
ATOM 739 C C . ASP A 1 99 ? -3.088 16.997 3.831 1.00 88.88 99 ASP A C 1
ATOM 741 O O . ASP A 1 99 ? -1.894 16.718 3.903 1.00 88.88 99 ASP A O 1
ATOM 745 N N . LEU A 1 100 ? -3.757 16.958 2.678 1.00 88.44 100 LEU A N 1
ATOM 746 C CA . LEU A 1 100 ? -3.139 16.590 1.397 1.00 88.44 100 LEU A CA 1
ATOM 747 C C . LEU A 1 100 ? -2.893 17.797 0.477 1.00 88.44 100 LEU A C 1
ATOM 749 O O . LEU A 1 100 ? -2.620 17.601 -0.704 1.00 88.44 100 LEU A O 1
ATOM 753 N N . GLY A 1 101 ? -3.011 19.024 0.990 1.00 87.25 101 GLY A N 1
ATOM 754 C CA . GLY A 1 101 ? -2.890 20.256 0.213 1.00 87.25 101 GLY A CA 1
ATOM 755 C C . GLY A 1 101 ? -1.501 20.502 -0.380 1.00 87.25 101 GLY A C 1
ATOM 756 O O . GLY A 1 101 ? -1.399 21.188 -1.392 1.00 87.25 101 GLY A O 1
ATOM 757 N N . GLU A 1 102 ? -0.446 19.913 0.192 1.00 91.75 102 GLU A N 1
ATOM 758 C CA . GLU A 1 102 ? 0.916 19.992 -0.340 1.00 91.75 102 GLU A CA 1
ATOM 759 C C . GLU A 1 102 ? 1.452 18.592 -0.667 1.00 91.75 102 GLU A C 1
ATOM 761 O O . GLU A 1 102 ? 1.827 17.813 0.214 1.00 91.75 102 GLU A O 1
ATOM 766 N N . ALA A 1 103 ? 1.484 18.257 -1.959 1.00 93.38 103 ALA A N 1
ATOM 767 C CA . ALA A 1 103 ? 1.977 16.972 -2.435 1.00 93.38 103 ALA A CA 1
ATOM 768 C C . ALA A 1 103 ? 2.701 17.090 -3.781 1.00 93.38 103 ALA A C 1
ATOM 770 O O . ALA A 1 103 ? 2.320 17.873 -4.649 1.00 93.38 103 ALA A O 1
ATOM 771 N N . SER A 1 104 ? 3.718 16.251 -3.968 1.00 95.38 104 SER A N 1
ATOM 772 C CA . SER A 1 104 ? 4.414 16.048 -5.237 1.00 95.38 104 SER A CA 1
ATOM 773 C C . SER A 1 104 ? 4.285 14.593 -5.667 1.00 95.38 104 SER A C 1
ATOM 775 O O . SER A 1 104 ? 4.451 13.680 -4.856 1.00 95.38 104 SER A O 1
ATOM 777 N N . VAL A 1 105 ? 3.982 14.368 -6.944 1.00 95.69 105 VAL A N 1
ATOM 778 C CA . VAL A 1 105 ? 3.848 13.029 -7.521 1.00 95.69 105 VAL A CA 1
ATOM 779 C C . VAL A 1 105 ? 4.875 12.812 -8.621 1.00 95.69 105 VAL A C 1
ATOM 781 O O . VAL A 1 105 ? 5.148 13.701 -9.425 1.00 95.69 105 VAL A O 1
ATOM 784 N N . LYS A 1 106 ? 5.427 11.601 -8.685 1.00 95.88 106 LYS A N 1
ATOM 785 C CA . LYS A 1 106 ? 6.327 11.178 -9.758 1.00 95.88 106 LYS A CA 1
ATOM 786 C C . LYS A 1 106 ? 5.959 9.782 -10.219 1.00 95.88 106 LYS A C 1
ATOM 788 O O . LYS A 1 106 ? 5.732 8.886 -9.408 1.00 95.88 106 LYS A O 1
ATOM 793 N N . MET A 1 107 ? 5.934 9.596 -11.531 1.00 97.25 107 MET A N 1
ATOM 794 C CA . MET A 1 107 ? 5.731 8.294 -12.148 1.00 97.25 107 MET A CA 1
ATOM 795 C C . MET A 1 107 ? 6.804 8.061 -13.202 1.00 97.25 107 MET A C 1
ATOM 797 O O . MET A 1 107 ? 7.170 8.984 -13.928 1.00 97.25 107 MET A O 1
ATOM 801 N N . ARG A 1 108 ? 7.285 6.823 -13.293 1.00 96.19 108 ARG A N 1
ATOM 802 C CA . ARG A 1 108 ? 8.116 6.349 -14.399 1.00 96.19 108 ARG A CA 1
ATOM 803 C C . ARG A 1 108 ? 7.538 5.040 -14.913 1.00 96.19 108 ARG A C 1
ATOM 805 O O . ARG A 1 108 ? 7.269 4.130 -14.132 1.00 96.19 108 ARG A O 1
ATOM 812 N N . THR A 1 109 ? 7.361 4.966 -16.222 1.00 96.31 109 THR A N 1
ATOM 813 C CA . THR A 1 109 ? 6.919 3.777 -16.952 1.00 96.31 109 THR A CA 1
ATOM 814 C C . THR A 1 109 ? 7.705 3.682 -18.250 1.00 96.31 109 THR A C 1
ATOM 816 O O . THR A 1 109 ? 8.130 4.711 -18.771 1.00 96.31 109 THR A O 1
ATOM 819 N N . GLY A 1 110 ? 7.813 2.482 -18.814 1.00 95.19 110 GLY A N 1
ATOM 820 C CA . GLY A 1 110 ? 8.403 2.276 -20.135 1.00 95.19 110 GLY A CA 1
ATOM 821 C C . GLY A 1 110 ? 9.717 1.491 -20.110 1.00 95.19 110 GLY A C 1
ATOM 822 O O . GLY A 1 110 ? 10.105 0.975 -19.052 1.00 95.19 110 GLY A O 1
ATOM 823 N N . PRO A 1 111 ? 10.345 1.346 -21.288 1.00 96.81 111 PRO A N 1
ATOM 824 C CA . PRO A 1 111 ? 11.554 0.552 -21.482 1.00 96.81 111 PRO A CA 1
ATOM 825 C C . PRO A 1 111 ? 12.817 1.242 -20.921 1.00 96.81 111 PRO A C 1
ATOM 827 O O . PRO A 1 111 ? 12.743 2.352 -20.374 1.00 96.81 111 PRO A O 1
ATOM 830 N N . PRO A 1 112 ? 13.982 0.577 -21.012 1.00 96.62 112 PRO A N 1
ATOM 831 C CA . PRO A 1 112 ? 15.285 1.233 -20.916 1.00 96.62 112 PRO A CA 1
ATOM 832 C C . PRO A 1 112 ? 15.444 2.373 -21.929 1.00 96.62 112 PRO A C 1
ATOM 834 O O . PRO A 1 112 ? 14.794 2.368 -22.972 1.00 96.62 112 PRO A O 1
ATOM 837 N N . ASN A 1 113 ? 16.308 3.335 -21.608 1.00 94.81 113 ASN A N 1
ATOM 838 C CA . ASN A 1 113 ? 16.714 4.413 -22.508 1.00 94.81 113 ASN A CA 1
ATOM 839 C C . ASN A 1 113 ? 18.229 4.311 -22.704 1.00 94.81 113 ASN A C 1
ATOM 841 O O . ASN A 1 113 ? 18.972 4.968 -21.983 1.00 94.81 113 ASN A O 1
ATOM 845 N N . ASP A 1 114 ? 18.640 3.402 -23.586 1.00 94.69 114 ASP A N 1
ATOM 846 C CA . ASP A 1 114 ? 20.046 3.166 -23.926 1.00 94.69 114 ASP A CA 1
ATOM 847 C C . ASP A 1 114 ? 20.559 4.236 -24.898 1.00 94.69 114 ASP A C 1
ATOM 849 O O . ASP A 1 114 ? 19.784 4.783 -25.688 1.00 94.69 114 ASP A O 1
ATOM 853 N N . ASP A 1 115 ? 21.863 4.505 -24.857 1.00 94.56 115 ASP A N 1
ATOM 854 C CA . ASP A 1 115 ? 22.523 5.340 -25.858 1.00 94.56 115 ASP A CA 1
ATOM 855 C C . ASP A 1 115 ? 22.790 4.523 -27.134 1.00 94.56 115 ASP A C 1
ATOM 857 O O . ASP A 1 115 ? 22.930 3.301 -27.086 1.00 94.56 115 ASP A O 1
ATOM 861 N N . GLU A 1 116 ? 22.896 5.193 -28.288 1.00 94.50 116 GLU A N 1
ATOM 862 C CA . GLU A 1 116 ? 23.107 4.541 -29.597 1.00 94.50 116 GLU A CA 1
ATOM 863 C C . GLU A 1 116 ? 24.325 3.597 -29.593 1.00 94.50 116 GLU A C 1
ATOM 865 O O . GLU A 1 116 ? 24.290 2.530 -30.197 1.00 94.50 116 GLU A O 1
ATOM 870 N N . ILE A 1 117 ? 25.382 3.974 -28.864 1.00 93.31 117 ILE A N 1
ATOM 871 C CA . ILE A 1 117 ? 26.628 3.205 -28.756 1.00 93.31 117 ILE A CA 1
ATOM 872 C C . ILE A 1 117 ? 26.439 1.834 -28.092 1.00 93.31 117 ILE A C 1
ATOM 874 O O . ILE A 1 117 ? 27.203 0.924 -28.389 1.00 93.31 117 ILE A O 1
ATOM 878 N N . ASP A 1 118 ? 25.421 1.674 -27.244 1.00 92.88 118 ASP A N 1
ATOM 879 C CA . ASP A 1 118 ? 25.191 0.441 -26.487 1.00 92.88 118 ASP A CA 1
ATOM 880 C C . ASP A 1 118 ? 24.284 -0.551 -27.247 1.00 92.88 118 ASP A C 1
ATOM 882 O O . ASP A 1 118 ? 24.107 -1.692 -26.816 1.00 92.88 118 ASP A O 1
ATOM 886 N N . LEU A 1 119 ? 23.639 -0.137 -28.348 1.00 91.44 119 LEU A N 1
ATOM 887 C CA . LEU A 1 119 ? 22.562 -0.911 -28.985 1.00 91.44 119 LEU A CA 1
ATOM 888 C C . LEU A 1 119 ? 23.039 -2.225 -29.620 1.00 91.44 119 LEU A C 1
ATOM 890 O O . LEU A 1 119 ? 22.301 -3.216 -29.583 1.00 91.44 119 LEU A O 1
ATOM 894 N N . ASP A 1 120 ? 24.264 -2.240 -30.146 1.00 91.00 120 ASP A N 1
ATOM 895 C CA . ASP A 1 120 ? 24.839 -3.363 -30.897 1.00 91.00 120 ASP A CA 1
ATOM 896 C C . ASP A 1 120 ? 25.671 -4.329 -30.030 1.00 91.00 120 ASP A C 1
ATOM 898 O O . ASP A 1 120 ? 26.155 -5.348 -30.524 1.00 91.00 120 ASP A O 1
ATOM 902 N N . ASP A 1 121 ? 25.775 -4.084 -28.718 1.00 85.50 121 ASP A N 1
ATOM 903 C CA . ASP A 1 121 ? 26.595 -4.880 -27.786 1.00 85.50 121 ASP A CA 1
ATOM 904 C C . ASP A 1 121 ? 26.065 -6.308 -27.536 1.00 85.50 121 ASP A C 1
ATOM 906 O O . ASP A 1 121 ? 26.677 -7.101 -26.819 1.00 85.50 121 ASP A O 1
ATOM 910 N N . GLY A 1 122 ? 24.896 -6.655 -28.083 1.00 89.06 122 GLY A N 1
ATOM 911 C CA . GLY A 1 122 ? 24.279 -7.981 -27.944 1.00 89.06 122 GLY A CA 1
ATOM 912 C C . GLY A 1 122 ? 23.717 -8.292 -26.548 1.00 89.06 122 GLY A C 1
ATOM 913 O O . GLY A 1 122 ? 23.151 -9.367 -26.338 1.00 89.06 122 GLY A O 1
ATOM 914 N N . ASN A 1 123 ? 23.824 -7.358 -25.600 1.00 94.56 123 ASN A N 1
ATOM 915 C CA . ASN A 1 123 ? 23.271 -7.489 -24.256 1.00 94.56 123 ASN A CA 1
ATOM 916 C C . ASN A 1 123 ? 21.737 -7.401 -24.268 1.00 94.56 123 ASN A C 1
ATOM 918 O O . ASN A 1 123 ? 21.138 -6.576 -24.964 1.00 94.56 123 ASN A O 1
ATOM 922 N N . TRP A 1 124 ? 21.085 -8.239 -23.458 1.00 96.06 124 TRP A N 1
ATOM 923 C CA . TRP A 1 124 ? 19.638 -8.164 -23.270 1.00 96.06 124 TRP A CA 1
ATOM 924 C C . TRP A 1 124 ? 19.262 -6.918 -22.463 1.00 96.06 124 TRP A C 1
ATOM 926 O O . TRP A 1 124 ? 19.867 -6.636 -21.430 1.00 96.06 124 TRP A O 1
ATOM 936 N N . ALA A 1 125 ? 18.211 -6.225 -22.899 1.00 97.19 125 ALA A N 1
ATOM 937 C CA . ALA A 1 125 ? 17.620 -5.106 -22.183 1.00 97.19 125 ALA A CA 1
ATOM 938 C C . ALA A 1 125 ? 16.093 -5.209 -22.184 1.00 97.19 125 ALA A C 1
ATOM 940 O O . ALA A 1 125 ? 15.476 -5.668 -23.148 1.00 97.19 125 ALA A O 1
ATOM 941 N N . GLY A 1 126 ? 15.467 -4.781 -21.093 1.00 97.44 126 GLY A N 1
ATOM 942 C CA . GLY A 1 126 ? 14.028 -4.890 -20.927 1.00 97.44 126 GLY A CA 1
ATOM 943 C C . GLY A 1 126 ? 13.531 -4.441 -19.563 1.00 97.44 126 GLY A C 1
ATOM 944 O O . GLY A 1 126 ? 14.198 -3.729 -18.814 1.00 97.44 126 GLY A O 1
ATOM 945 N N . VAL A 1 127 ? 12.308 -4.849 -19.241 1.00 98.44 127 VAL A N 1
ATOM 946 C CA . VAL A 1 127 ? 11.670 -4.563 -17.956 1.00 98.44 127 VAL A CA 1
ATOM 947 C C . VAL A 1 127 ? 11.325 -5.883 -17.290 1.00 98.44 127 VAL A C 1
ATOM 949 O O . VAL A 1 127 ? 10.677 -6.721 -17.908 1.00 98.44 127 VAL A O 1
ATOM 952 N N . LEU A 1 128 ? 11.714 -6.045 -16.027 1.00 97.81 128 LEU A N 1
ATOM 953 C CA . LEU A 1 128 ? 11.239 -7.109 -15.150 1.00 97.81 128 LEU A CA 1
ATOM 954 C C . LEU A 1 128 ? 10.041 -6.578 -14.346 1.00 97.81 128 LEU A C 1
ATOM 956 O O . LEU A 1 128 ? 10.247 -5.788 -13.419 1.00 97.81 128 LEU A O 1
ATOM 960 N N . PRO A 1 129 ? 8.790 -6.944 -14.684 1.00 96.81 129 PRO A N 1
ATOM 961 C CA . PRO A 1 129 ? 7.618 -6.415 -13.999 1.00 96.81 129 PRO A CA 1
ATOM 962 C C . PRO A 1 129 ? 7.563 -6.887 -12.545 1.00 96.81 129 PRO A C 1
ATOM 964 O O . PRO A 1 129 ? 7.800 -8.057 -12.252 1.00 96.81 129 PRO A O 1
ATOM 967 N N . ILE A 1 130 ? 7.187 -5.984 -11.643 1.00 95.25 130 ILE A N 1
ATOM 968 C CA . ILE A 1 130 ? 6.930 -6.287 -10.235 1.00 95.25 130 ILE A CA 1
ATOM 969 C C . ILE A 1 130 ? 5.442 -6.067 -9.971 1.00 95.25 130 ILE A C 1
ATOM 971 O O . ILE A 1 130 ? 4.849 -5.057 -10.355 1.00 95.25 130 ILE A O 1
ATOM 975 N N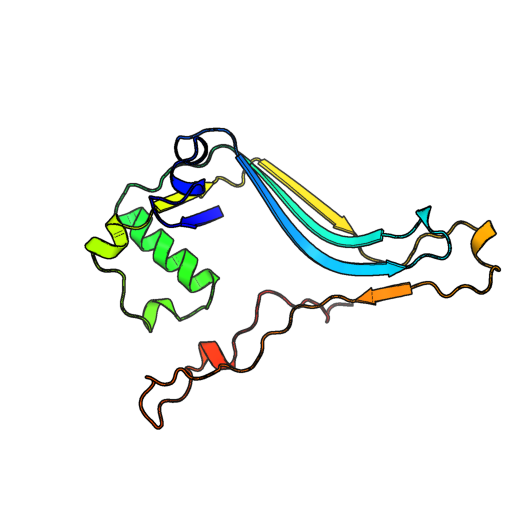 . ALA A 1 131 ? 4.810 -7.050 -9.338 1.00 90.44 131 ALA A N 1
ATOM 976 C CA . ALA A 1 131 ? 3.393 -7.015 -9.016 1.00 90.44 131 ALA A CA 1
ATOM 977 C C . ALA A 1 131 ? 3.159 -7.486 -7.582 1.00 90.44 131 ALA A C 1
ATOM 979 O O . ALA A 1 131 ? 3.823 -8.395 -7.093 1.00 90.44 131 ALA A O 1
ATOM 980 N N . THR A 1 132 ? 2.180 -6.876 -6.914 1.00 89.19 132 THR A N 1
ATOM 981 C CA . THR A 1 132 ? 1.611 -7.427 -5.682 1.00 89.19 132 THR A CA 1
ATOM 982 C C . THR A 1 132 ? 0.407 -8.287 -6.043 1.00 89.19 132 THR A C 1
ATOM 984 O O . THR A 1 132 ? -0.495 -7.802 -6.724 1.00 89.19 132 THR A O 1
ATOM 987 N N . ALA A 1 133 ? 0.372 -9.522 -5.550 1.00 90.25 133 ALA A N 1
ATOM 988 C CA . ALA A 1 133 ? -0.780 -10.409 -5.664 1.00 90.25 133 ALA A CA 1
ATOM 989 C C . ALA A 1 133 ? -1.478 -10.566 -4.306 1.00 90.25 133 ALA A C 1
ATOM 991 O O . ALA A 1 133 ? -0.840 -10.502 -3.254 1.00 90.25 133 ALA A O 1
ATOM 992 N N . VAL A 1 134 ? -2.794 -10.767 -4.344 1.00 92.00 134 VAL A N 1
ATOM 993 C CA . VAL A 1 134 ? -3.606 -11.139 -3.180 1.00 92.00 134 VAL A CA 1
ATOM 994 C C . VAL A 1 134 ? -3.811 -12.651 -3.233 1.00 92.00 134 VAL A C 1
ATOM 996 O O . VAL A 1 134 ? -4.266 -13.169 -4.251 1.00 92.00 134 VAL A O 1
ATOM 999 N N . GLY A 1 135 ? -3.443 -13.353 -2.161 1.00 93.81 135 GLY A N 1
ATOM 1000 C CA . GLY A 1 135 ? -3.675 -14.792 -2.024 1.00 93.81 135 GLY A CA 1
ATOM 1001 C C . GLY A 1 135 ? -5.083 -15.122 -1.525 1.00 93.81 135 GLY A C 1
ATOM 1002 O O . GLY A 1 135 ? -5.834 -14.238 -1.115 1.00 93.81 135 GLY A O 1
ATOM 1003 N N . ALA A 1 136 ? -5.427 -16.411 -1.526 1.00 95.06 136 ALA A N 1
ATOM 1004 C CA . ALA A 1 136 ? -6.660 -16.886 -0.904 1.00 95.06 136 ALA A CA 1
ATOM 1005 C C . ALA A 1 136 ? -6.645 -16.635 0.621 1.00 95.06 136 ALA A C 1
ATOM 1007 O O . ALA A 1 136 ? -5.574 -16.722 1.232 1.00 95.06 136 ALA A O 1
ATOM 1008 N N . PRO A 1 137 ? -7.803 -16.351 1.254 1.00 95.81 137 PRO A N 1
ATOM 1009 C CA . PRO A 1 137 ? -7.891 -16.259 2.707 1.00 95.81 137 PRO A CA 1
ATOM 1010 C C . PRO A 1 137 ? -7.422 -17.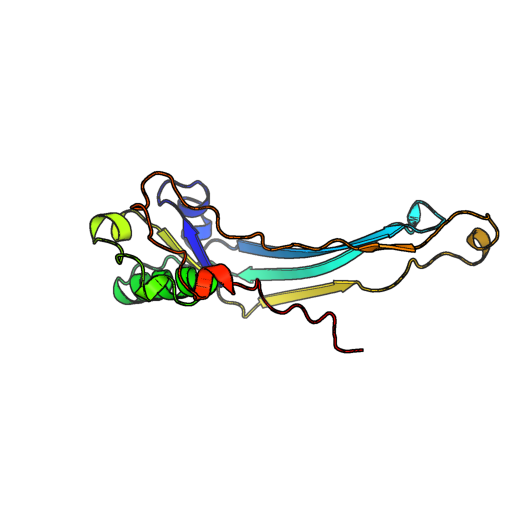550 3.382 1.00 95.81 137 PRO A C 1
ATOM 1012 O O . PRO A 1 137 ? -7.802 -18.645 2.970 1.00 95.81 137 PRO A O 1
ATOM 1015 N N . ILE A 1 138 ? -6.626 -17.408 4.439 1.00 96.44 138 ILE A N 1
ATOM 1016 C CA . ILE A 1 138 ? -6.195 -18.518 5.292 1.00 96.44 138 ILE A CA 1
ATOM 1017 C C . ILE A 1 138 ? -7.022 -18.446 6.572 1.00 96.44 138 ILE A C 1
ATOM 1019 O O . ILE A 1 138 ? -7.000 -17.430 7.267 1.00 96.44 138 ILE A O 1
ATOM 1023 N N . THR A 1 139 ? -7.782 -19.503 6.848 1.00 96.62 139 THR A N 1
ATOM 1024 C CA . THR A 1 139 ? -8.655 -19.588 8.022 1.00 96.62 139 THR A CA 1
ATOM 1025 C C . THR A 1 139 ? -7.828 -19.780 9.291 1.00 96.62 139 THR A C 1
ATOM 1027 O O . THR A 1 139 ? -6.949 -20.638 9.334 1.00 96.62 139 THR A O 1
ATOM 1030 N N . ASP A 1 140 ? -8.126 -18.981 10.315 1.00 97.19 140 ASP A N 1
ATOM 1031 C CA . ASP A 1 140 ? -7.526 -19.103 11.646 1.00 97.19 140 ASP A CA 1
ATOM 1032 C C . ASP A 1 140 ? -8.029 -20.358 12.380 1.00 97.19 140 ASP A C 1
ATOM 1034 O O . ASP A 1 140 ? -9.195 -20.731 12.231 1.00 97.19 140 ASP A O 1
ATOM 1038 N N . GLU A 1 141 ? -7.187 -20.974 13.212 1.00 97.12 141 GLU A N 1
ATOM 1039 C CA . GLU A 1 141 ? -7.496 -22.230 13.914 1.00 97.12 141 GLU A CA 1
ATOM 1040 C C . GLU A 1 141 ? -8.655 -22.115 14.916 1.00 97.12 141 GLU A C 1
ATOM 1042 O O . GLU A 1 141 ? -9.327 -23.105 15.205 1.00 97.12 141 GLU A O 1
ATOM 1047 N N . HIS A 1 142 ? -8.930 -20.909 15.421 1.00 96.88 142 HIS A N 1
ATOM 1048 C CA . HIS A 1 142 ? -10.046 -20.658 16.333 1.00 96.88 142 HIS A CA 1
ATOM 1049 C C . HIS A 1 142 ? -11.366 -20.377 15.608 1.00 96.88 142 HIS A C 1
ATOM 1051 O O . HIS A 1 142 ? -12.403 -20.204 16.256 1.00 96.88 142 HIS A O 1
ATOM 1057 N N . THR A 1 143 ? -11.357 -20.334 14.274 1.00 95.50 143 THR A N 1
ATOM 1058 C CA . THR A 1 143 ? -12.582 -20.210 13.484 1.00 95.50 143 THR A CA 1
ATOM 1059 C C . THR A 1 143 ? -13.391 -21.505 13.616 1.00 95.50 143 THR A C 1
ATOM 1061 O O . THR A 1 143 ? -12.862 -22.575 13.304 1.00 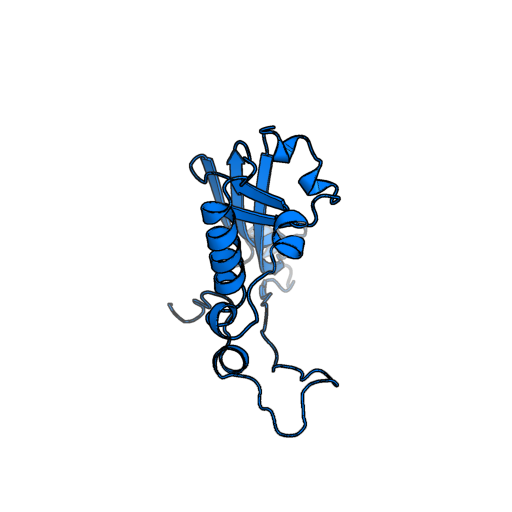95.50 143 THR A O 1
ATOM 1064 N N . PRO A 1 144 ? -14.667 -21.457 14.053 1.00 96.12 144 PRO A N 1
ATOM 1065 C CA . PRO A 1 144 ? -15.478 -22.662 14.185 1.00 96.12 144 PRO A CA 1
ATOM 1066 C C . PRO A 1 144 ? -15.553 -23.458 12.878 1.00 96.12 144 PRO A C 1
ATOM 1068 O O . PRO A 1 144 ? -15.634 -22.890 11.785 1.00 96.12 144 PRO A O 1
ATOM 1071 N N . ALA A 1 145 ? -15.565 -24.787 12.994 1.00 93.44 145 ALA A N 1
ATOM 1072 C CA . ALA A 1 145 ? -15.639 -25.673 11.839 1.00 93.44 145 ALA A CA 1
ATOM 1073 C C . ALA A 1 145 ? -16.866 -25.349 10.963 1.00 93.44 145 ALA A C 1
ATOM 1075 O O . ALA A 1 145 ? -17.980 -25.201 11.463 1.00 93.44 145 ALA A O 1
ATOM 1076 N N . GLY A 1 146 ? -16.652 -25.247 9.649 1.00 92.69 146 GLY A N 1
ATOM 1077 C CA . GLY A 1 146 ? -17.701 -24.942 8.669 1.00 92.69 146 GLY A CA 1
ATOM 1078 C C . GLY A 1 146 ? -17.975 -23.450 8.442 1.00 92.69 146 GLY A C 1
ATOM 1079 O O . GLY A 1 146 ? -18.736 -23.120 7.534 1.00 92.69 146 GLY A O 1
ATOM 1080 N N . VAL A 1 147 ? -17.345 -22.540 9.193 1.00 95.56 147 VAL A N 1
ATOM 1081 C CA . VAL A 1 147 ? -17.443 -21.099 8.917 1.00 95.56 147 VAL A CA 1
ATOM 1082 C C . VAL A 1 147 ? -16.566 -20.752 7.714 1.00 95.56 147 VAL A C 1
ATOM 1084 O O . VAL A 1 147 ? -15.340 -20.850 7.761 1.00 95.56 147 VAL A O 1
ATOM 1087 N N . ALA A 1 148 ? -17.208 -20.355 6.617 1.00 95.31 148 ALA A N 1
ATOM 1088 C CA . ALA A 1 148 ? -16.524 -19.922 5.406 1.00 95.31 148 ALA A CA 1
ATOM 1089 C C . ALA A 1 148 ? -16.030 -18.467 5.526 1.00 95.31 148 ALA A C 1
ATOM 1091 O O . ALA A 1 148 ? -16.676 -17.654 6.196 1.00 95.31 148 ALA A O 1
ATOM 1092 N N . PRO A 1 149 ? -14.934 -18.094 4.837 1.00 95.94 149 PRO A N 1
ATOM 1093 C CA . PRO A 1 149 ? -14.542 -16.697 4.728 1.00 95.94 149 PRO A CA 1
ATOM 1094 C C . PRO A 1 149 ? -15.661 -15.857 4.082 1.00 95.94 149 PRO A C 1
ATOM 1096 O O . PRO A 1 149 ? -16.280 -16.307 3.112 1.00 95.94 149 PRO A O 1
ATOM 1099 N N . PRO A 1 150 ? -15.915 -14.630 4.571 1.00 95.81 150 PRO A N 1
ATOM 1100 C CA . PRO A 1 150 ? -16.954 -13.770 4.018 1.00 95.81 150 PRO A CA 1
ATOM 1101 C C . PRO A 1 150 ? -16.623 -13.344 2.583 1.00 95.81 150 PRO A C 1
ATOM 1103 O O . PRO A 1 150 ? -15.455 -13.262 2.193 1.00 95.81 150 PRO A O 1
ATOM 1106 N N . ALA A 1 151 ? -17.657 -13.016 1.801 1.00 95.38 151 ALA A N 1
ATOM 1107 C CA . ALA A 1 151 ? -17.518 -12.689 0.380 1.00 95.38 151 ALA A CA 1
ATOM 1108 C C . ALA A 1 151 ? -16.502 -11.565 0.121 1.00 95.38 151 ALA A C 1
ATOM 1110 O O . ALA A 1 151 ? -15.667 -11.681 -0.770 1.00 95.38 151 ALA A O 1
ATOM 1111 N N . TYR A 1 152 ? -16.498 -10.515 0.950 1.00 94.06 152 TYR A N 1
ATOM 1112 C CA . TYR A 1 152 ? -15.556 -9.406 0.790 1.00 94.06 152 TYR A CA 1
ATOM 1113 C C . TYR A 1 152 ? -14.086 -9.832 0.946 1.00 94.06 152 TYR A C 1
ATOM 1115 O O . TYR A 1 152 ? -13.204 -9.147 0.436 1.00 94.06 152 TYR A O 1
ATOM 1123 N N . ALA A 1 153 ? -13.806 -10.943 1.642 1.00 95.06 153 ALA A N 1
ATOM 1124 C CA . ALA A 1 153 ? -12.459 -11.476 1.825 1.00 95.06 153 ALA A CA 1
ATOM 1125 C C . ALA A 1 153 ? -12.044 -12.381 0.658 1.00 95.06 153 ALA A C 1
ATOM 1127 O O . ALA A 1 153 ? -10.895 -12.330 0.225 1.00 95.06 153 ALA A O 1
ATOM 1128 N N . THR A 1 154 ? -12.966 -13.181 0.113 1.00 95.12 154 THR A N 1
ATOM 1129 C CA . THR A 1 154 ? -12.684 -14.066 -1.032 1.00 95.12 154 THR A CA 1
ATOM 1130 C C . THR A 1 154 ? -12.627 -13.315 -2.359 1.00 95.12 154 THR A C 1
ATOM 1132 O O . THR A 1 154 ? -11.887 -13.713 -3.255 1.00 95.12 154 THR A O 1
ATOM 1135 N N . THR A 1 155 ? -13.358 -12.205 -2.485 1.00 92.56 155 THR A N 1
ATOM 1136 C CA . THR A 1 155 ? -13.332 -11.337 -3.671 1.00 92.56 155 THR A CA 1
ATOM 1137 C C . THR A 1 155 ? -12.475 -10.088 -3.478 1.00 92.56 155 THR A C 1
ATOM 1139 O O . THR A 1 155 ? -12.552 -9.171 -4.301 1.00 92.56 155 THR A O 1
ATOM 1142 N N . TYR A 1 156 ? -11.688 -10.009 -2.396 1.00 93.38 156 TYR A N 1
ATOM 1143 C CA . TYR A 1 156 ? -10.873 -8.834 -2.103 1.00 93.38 156 TYR A CA 1
ATOM 1144 C C . TYR A 1 156 ? -9.907 -8.549 -3.254 1.00 93.38 156 TYR A C 1
ATOM 1146 O O . TYR A 1 156 ? -9.166 -9.416 -3.720 1.00 93.38 156 TYR A O 1
ATOM 1154 N N . ARG A 1 157 ? -9.885 -7.290 -3.690 1.00 88.00 157 ARG A N 1
ATOM 1155 C CA . ARG A 1 157 ? -8.905 -6.788 -4.647 1.00 88.00 157 ARG A CA 1
ATOM 1156 C C . ARG A 1 157 ? -8.236 -5.564 -4.057 1.00 88.00 157 ARG A C 1
ATOM 1158 O O . ARG A 1 157 ? -8.897 -4.577 -3.743 1.00 88.00 157 ARG A O 1
ATOM 1165 N N . ARG A 1 158 ? -6.909 -5.609 -3.953 1.00 82.25 158 ARG A N 1
ATOM 1166 C CA . ARG A 1 158 ? -6.121 -4.420 -3.628 1.00 82.25 158 ARG A CA 1
ATOM 1167 C C . ARG A 1 158 ? -6.233 -3.436 -4.801 1.00 82.25 158 ARG A C 1
ATOM 1169 O O . ARG A 1 158 ? -6.129 -3.855 -5.949 1.00 82.25 158 ARG A O 1
ATOM 1176 N N . GLY A 1 159 ? -6.496 -2.163 -4.498 1.00 66.88 159 GLY A N 1
ATOM 1177 C CA . GLY A 1 159 ? -6.946 -1.127 -5.439 1.00 66.88 159 GLY A CA 1
ATOM 1178 C C . GLY A 1 159 ? -6.322 -1.099 -6.849 1.00 66.88 159 GLY A C 1
ATOM 1179 O O . GLY A 1 159 ? -5.132 -1.324 -7.035 1.00 66.88 159 GLY A O 1
ATOM 1180 N N . HIS A 1 160 ? -7.194 -0.765 -7.812 1.00 49.19 160 HIS A N 1
ATOM 1181 C CA . HIS A 1 160 ? -7.014 -0.494 -9.248 1.00 49.19 160 HIS A CA 1
ATOM 1182 C C . HIS A 1 160 ? -5.815 -1.161 -9.950 1.00 49.19 160 HIS A C 1
ATOM 1184 O O . HIS A 1 160 ? -4.831 -0.516 -10.320 1.00 49.19 160 HIS A O 1
ATOM 1190 N N . ASP A 1 161 ? -5.968 -2.444 -10.273 1.00 45.72 161 ASP A N 1
ATOM 1191 C CA . ASP A 1 161 ? -5.251 -3.042 -11.396 1.00 45.72 161 ASP A CA 1
ATOM 1192 C C . ASP A 1 161 ? -5.795 -2.412 -12.696 1.00 45.72 161 ASP A C 1
ATOM 1194 O O . ASP A 1 161 ? -6.872 -2.757 -13.177 1.00 45.72 161 ASP A O 1
ATOM 1198 N N . ARG A 1 162 ? -5.114 -1.382 -13.218 1.00 43.41 162 ARG A N 1
ATOM 1199 C CA . ARG A 1 162 ? -5.391 -0.790 -14.545 1.00 43.41 162 ARG A CA 1
ATOM 1200 C C . ARG A 1 162 ? -4.589 -1.470 -15.661 1.00 43.41 162 ARG A C 1
ATOM 1202 O O . ARG A 1 162 ? -4.413 -0.882 -16.724 1.00 43.41 162 ARG A O 1
ATOM 1209 N N . ARG A 1 163 ? -4.130 -2.713 -15.468 1.00 45.41 163 ARG A N 1
ATOM 1210 C CA . ARG A 1 163 ? -3.477 -3.527 -16.513 1.00 45.41 163 ARG A CA 1
ATOM 1211 C C . ARG A 1 163 ? -4.465 -4.044 -17.577 1.00 45.41 163 ARG A C 1
ATOM 1213 O O . ARG A 1 163 ? -4.457 -5.218 -17.917 1.00 45.41 163 ARG A O 1
ATOM 1220 N N . GLY A 1 164 ? -5.335 -3.175 -18.087 1.00 31.39 164 GLY A N 1
ATOM 1221 C CA . GLY A 1 164 ? -6.314 -3.517 -19.125 1.00 31.39 164 GLY A CA 1
ATOM 1222 C C . GLY A 1 164 ? -6.802 -2.339 -19.970 1.00 31.39 164 GLY A C 1
ATOM 1223 O O . GLY A 1 164 ? -7.744 -2.501 -20.732 1.00 31.39 164 GLY A O 1
ATOM 1224 N N . ALA A 1 165 ? -6.198 -1.154 -19.844 1.00 30.19 165 ALA A N 1
ATOM 1225 C CA . ALA A 1 165 ? -6.498 -0.022 -20.718 1.00 30.19 165 ALA A CA 1
ATOM 1226 C C . ALA A 1 165 ? -5.225 0.413 -21.444 1.00 30.19 165 ALA A C 1
ATOM 1228 O O . ALA A 1 165 ? -4.569 1.367 -21.024 1.00 30.19 165 ALA A O 1
ATOM 1229 N N . ARG A 1 166 ? -4.868 -0.341 -22.483 1.00 31.48 166 ARG A N 1
ATOM 1230 C CA . ARG A 1 166 ? -4.203 0.100 -23.715 1.00 31.48 166 ARG A CA 1
ATOM 1231 C C . ARG A 1 166 ? -4.151 -1.067 -24.685 1.00 31.48 166 ARG A C 1
ATOM 1233 O O . ARG A 1 166 ? -3.796 -2.171 -24.222 1.00 31.48 166 ARG A O 1
#